Protein AF-A0A6V7JPR5-F1 (afdb_monomer_lite)

InterPro domains:
  IPR010695 Fas apoptotic inhibitory molecule 1 [PF06905] (13-76)
  IPR010695 Fas apoptotic inhibitory molecule 1 [PTHR13088] (11-76)
  IPR038513 FAIM1 domain superfamily [G3DSA:2.40.128.180] (9-77)

Organism: NCBI:txid1563983

Secondary structure (DSSP, 8-state):
-HHHH-S-TTS-SEEEEEEETTEEEEEEEEE-TTT--EEEEETTEEEEEES--S--SEEEEEEETTEEEEEEE----

Foldseek 3Di:
DVVVVPPPPPAAPDWDFDQDPVGTKIWGWHADPVFRWIWIDINNHTQDTDGGDPDNFAWDWGDDPNDIDIDGDDDDD

pLDDT: mean 89.21, std 15.31, range [44.03, 98.06]

Radius of gyration: 13.56 Å; chains: 1; bounding box: 31×30×35 Å

Structure (mmCIF, N/CA/C/O backbone):
data_AF-A0A6V7JPR5-F1
#
_entry.id   AF-A0A6V7JPR5-F1
#
loop_
_atom_site.group_PDB
_atom_site.id
_atom_site.type_symbol
_atom_site.label_atom_id
_atom_site.label_alt_id
_atom_site.label_comp_id
_atom_site.label_asym_id
_atom_site.label_entity_id
_atom_site.label_seq_id
_atom_site.pdbx_PDB_ins_code
_atom_site.Cartn_x
_atom_site.Cartn_y
_atom_site.Cartn_z
_atom_site.occupancy
_atom_site.B_iso_or_equiv
_atom_site.auth_seq_id
_atom_site.auth_comp_id
_atom_site.auth_asym_id
_atom_site.auth_atom_id
_atom_site.pdbx_PDB_model_num
ATOM 1 N N . SER A 1 1 ? 11.861 18.024 -13.354 1.00 47.78 1 SER A N 1
ATOM 2 C CA . SER A 1 1 ? 12.580 19.034 -12.545 1.00 47.78 1 SER A CA 1
ATOM 3 C C . SER A 1 1 ? 13.192 18.337 -11.338 1.00 47.78 1 SER A C 1
ATOM 5 O O . SER A 1 1 ? 12.826 17.197 -11.083 1.00 47.78 1 SER A O 1
ATOM 7 N N . LEU A 1 2 ? 14.103 18.974 -10.594 1.00 44.03 2 LEU A N 1
ATOM 8 C CA . LEU A 1 2 ? 14.600 18.426 -9.317 1.00 44.03 2 LEU A CA 1
ATOM 9 C C . LEU A 1 2 ? 13.447 18.055 -8.354 1.00 44.03 2 LEU A C 1
ATOM 11 O O . LEU A 1 2 ? 13.554 17.076 -7.631 1.00 44.03 2 LEU A O 1
ATOM 15 N N . GLN A 1 3 ? 12.287 18.711 -8.488 1.00 49.62 3 GLN A N 1
ATOM 16 C CA . GLN A 1 3 ? 11.038 18.382 -7.782 1.00 49.62 3 GLN A CA 1
ATOM 17 C C . GLN A 1 3 ? 10.443 17.000 -8.128 1.00 49.62 3 GLN A C 1
ATOM 19 O O . GLN A 1 3 ? 9.700 16.454 -7.328 1.00 49.62 3 GLN A O 1
ATOM 24 N N . ALA A 1 4 ? 10.751 16.420 -9.295 1.00 49.94 4 ALA A N 1
ATOM 25 C CA . ALA A 1 4 ? 10.311 15.068 -9.668 1.00 49.94 4 ALA A CA 1
ATOM 26 C C . ALA A 1 4 ? 11.245 13.973 -9.119 1.00 49.94 4 ALA A C 1
ATOM 28 O O . ALA A 1 4 ? 10.839 12.824 -9.000 1.00 49.94 4 ALA A O 1
ATOM 29 N N . LEU A 1 5 ? 12.492 14.329 -8.786 1.00 47.84 5 LEU A N 1
ATOM 30 C CA . LEU A 1 5 ? 13.458 13.438 -8.131 1.00 47.84 5 LEU A CA 1
ATOM 31 C C . LEU A 1 5 ? 13.303 13.477 -6.596 1.00 47.84 5 LEU A C 1
ATOM 33 O O . LEU A 1 5 ? 13.641 12.517 -5.914 1.00 47.84 5 LEU A O 1
ATOM 37 N N . GLU A 1 6 ? 12.744 14.577 -6.080 1.00 47.25 6 GLU A N 1
ATOM 38 C CA . GLU A 1 6 ? 12.243 14.755 -4.710 1.00 47.25 6 GLU A CA 1
ATOM 39 C C . GLU A 1 6 ? 10.762 14.361 -4.542 1.00 47.25 6 GLU A C 1
ATOM 41 O O . GLU A 1 6 ? 10.201 14.596 -3.471 1.00 47.25 6 GLU A O 1
ATOM 46 N N . MET A 1 7 ? 10.115 13.743 -5.547 1.00 48.34 7 MET A N 1
ATOM 47 C CA . MET A 1 7 ? 8.911 12.940 -5.285 1.00 48.34 7 MET A CA 1
ATOM 48 C C . MET A 1 7 ? 9.365 11.799 -4.383 1.00 48.34 7 MET A C 1
ATOM 50 O O . MET A 1 7 ? 10.101 10.904 -4.793 1.00 48.34 7 MET A O 1
ATOM 54 N N . SER A 1 8 ? 9.110 12.014 -3.101 1.00 52.94 8 SER A N 1
ATOM 55 C CA . SER A 1 8 ? 10.090 11.758 -2.061 1.00 52.94 8 SER A CA 1
ATOM 56 C C . SER A 1 8 ? 10.452 10.284 -1.945 1.00 52.94 8 SER A C 1
ATOM 58 O O . SER A 1 8 ? 9.607 9.411 -2.106 1.00 52.94 8 SER A O 1
ATOM 60 N N . ILE A 1 9 ? 11.686 10.004 -1.524 1.00 54.91 9 ILE A N 1
ATOM 61 C CA . ILE A 1 9 ? 12.137 8.676 -1.064 1.00 54.91 9 ILE A CA 1
ATOM 62 C C . ILE A 1 9 ? 11.166 8.054 -0.020 1.00 54.91 9 ILE A C 1
ATOM 64 O O . ILE A 1 9 ? 11.228 6.856 0.243 1.00 54.91 9 ILE A O 1
ATOM 68 N N . ASN A 1 10 ? 10.238 8.85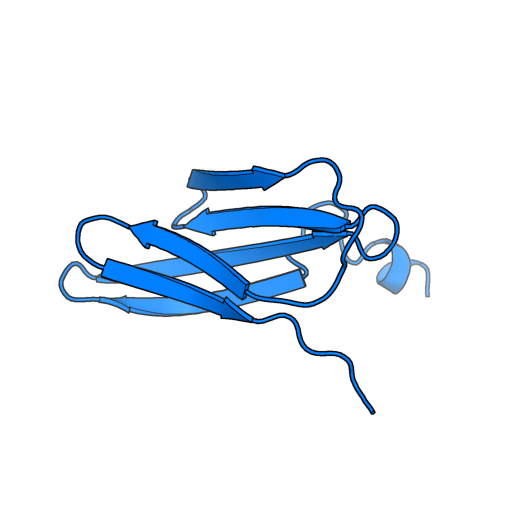0 0.530 1.00 67.44 10 ASN A N 1
ATOM 69 C CA . ASN A 1 10 ? 9.238 8.476 1.522 1.00 67.44 10 ASN A CA 1
ATOM 70 C C . ASN A 1 10 ? 7.772 8.500 1.030 1.00 67.44 10 ASN A C 1
ATOM 72 O O . ASN A 1 10 ? 6.886 8.246 1.846 1.00 67.44 10 ASN A O 1
ATOM 76 N N . GLU A 1 11 ? 7.474 8.812 -0.236 1.00 83.38 11 GLU A N 1
ATOM 77 C CA . GLU A 1 11 ? 6.095 8.807 -0.74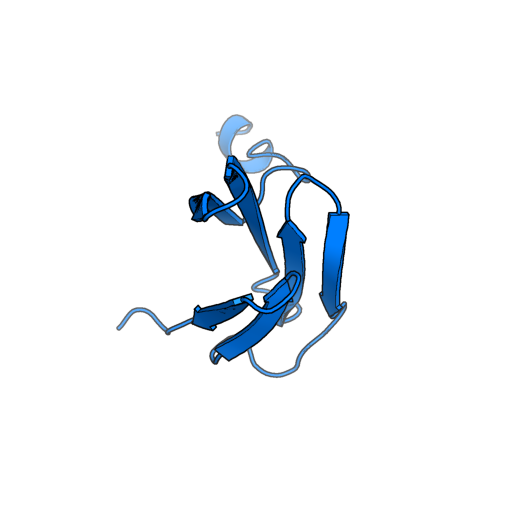4 1.00 83.38 11 GLU A CA 1
ATOM 78 C C . GLU A 1 11 ? 5.759 7.427 -1.328 1.00 83.38 11 GLU A C 1
ATOM 80 O O . GLU A 1 11 ? 6.517 6.902 -2.151 1.00 83.38 11 GLU A O 1
ATOM 85 N N . PRO A 1 12 ? 4.649 6.795 -0.910 1.00 92.88 12 PRO A N 1
ATOM 86 C CA . PRO A 1 12 ? 4.280 5.495 -1.445 1.00 92.88 12 PRO A CA 1
ATOM 87 C C . PRO A 1 12 ? 3.889 5.605 -2.923 1.00 92.88 12 PRO A C 1
ATOM 89 O O . PRO A 1 12 ? 3.256 6.567 -3.349 1.00 92.88 12 PRO A O 1
ATOM 92 N N . THR A 1 13 ? 4.207 4.569 -3.701 1.00 94.69 13 THR A N 1
ATOM 93 C CA . THR A 1 13 ? 3.807 4.444 -5.112 1.00 94.69 13 THR A CA 1
ATOM 94 C C . THR A 1 13 ? 2.292 4.530 -5.287 1.00 94.69 13 THR A C 1
ATOM 96 O O . THR A 1 13 ? 1.810 5.042 -6.295 1.00 94.69 13 THR A O 1
ATOM 99 N N . ALA A 1 14 ? 1.537 4.025 -4.311 1.00 96.00 14 ALA A N 1
ATOM 100 C CA . ALA A 1 14 ? 0.095 4.170 -4.263 1.00 96.00 14 ALA A CA 1
ATOM 101 C C . ALA A 1 14 ? -0.406 4.295 -2.822 1.00 96.00 14 ALA A C 1
ATOM 103 O O . ALA A 1 14 ? 0.154 3.709 -1.891 1.00 96.00 14 ALA A O 1
ATOM 104 N N . LYS A 1 15 ? -1.487 5.058 -2.652 1.00 97.19 15 LYS A N 1
ATOM 105 C CA . LYS A 1 15 ? -2.128 5.316 -1.366 1.00 97.19 15 LYS A CA 1
ATOM 106 C C . LYS A 1 15 ? -3.641 5.319 -1.525 1.00 97.19 15 LYS A C 1
ATOM 108 O O . LYS A 1 15 ? -4.167 5.967 -2.427 1.00 97.19 15 LYS A O 1
ATOM 113 N N . TRP A 1 16 ? -4.333 4.638 -0.621 1.00 97.75 16 TRP A N 1
ATOM 114 C CA . TRP A 1 16 ? -5.790 4.565 -0.586 1.00 97.75 16 TRP A CA 1
ATOM 115 C C . TRP A 1 16 ? -6.307 4.818 0.826 1.00 97.75 16 TRP A C 1
ATOM 117 O O . TRP A 1 16 ? -5.665 4.446 1.807 1.00 97.75 16 TRP A O 1
ATOM 127 N N . VAL A 1 17 ? -7.492 5.418 0.921 1.00 97.81 17 VAL A N 1
ATOM 128 C CA . VAL A 1 17 ? -8.277 5.461 2.159 1.00 97.81 17 VAL A CA 1
ATOM 129 C C . VAL A 1 17 ? -9.431 4.486 1.992 1.00 97.81 17 VAL A C 1
ATOM 131 O O . VAL A 1 17 ? -10.252 4.652 1.090 1.00 97.81 17 VAL A O 1
ATOM 134 N N . VAL A 1 18 ? -9.469 3.455 2.829 1.00 97.19 18 VAL A N 1
ATOM 135 C CA . VAL A 1 18 ? -10.447 2.369 2.745 1.00 97.19 18 VAL A CA 1
ATOM 136 C C . VAL A 1 18 ? -11.338 2.398 3.990 1.00 97.19 18 VAL A C 1
ATOM 138 O O . VAL A 1 18 ? -10.822 2.215 5.092 1.00 97.19 18 VAL A O 1
ATOM 141 N N . PRO A 1 19 ? -12.656 2.626 3.848 1.00 97.06 19 PRO A N 1
ATOM 142 C CA . PRO A 1 19 ? -13.593 2.507 4.959 1.00 97.06 19 PRO A CA 1
ATOM 143 C C . PRO A 1 19 ? -13.864 1.031 5.282 1.00 97.06 19 PRO A C 1
ATOM 145 O O . PRO A 1 19 ? -14.307 0.273 4.417 1.00 97.06 19 PRO A O 1
ATOM 148 N N . LEU A 1 20 ? -13.625 0.637 6.531 1.00 96.06 20 LEU A N 1
ATOM 149 C CA . LEU A 1 20 ? -13.966 -0.662 7.115 1.00 96.06 20 LEU A CA 1
ATOM 150 C C . LEU A 1 20 ? -14.948 -0.482 8.284 1.00 96.06 20 LEU A C 1
ATOM 152 O O . LEU A 1 20 ? -15.355 0.632 8.617 1.00 96.06 20 LEU A O 1
ATOM 156 N N . SER A 1 21 ? -15.356 -1.589 8.909 1.00 95.25 21 SER A N 1
ATOM 157 C CA . SER A 1 21 ? -16.302 -1.576 10.034 1.00 95.25 21 SER A CA 1
ATOM 158 C C . SER A 1 21 ? -15.797 -0.823 11.268 1.00 95.25 21 SER A C 1
ATOM 160 O O . SER A 1 21 ? -16.607 -0.330 12.047 1.00 95.25 21 SER A O 1
ATOM 162 N N . ASP A 1 22 ? -14.482 -0.752 11.459 1.00 95.31 22 ASP A N 1
ATOM 163 C CA . ASP A 1 22 ? -13.799 -0.107 12.582 1.00 95.31 22 ASP A CA 1
ATOM 164 C C . ASP A 1 22 ? -13.290 1.308 12.267 1.00 95.31 22 ASP A C 1
ATOM 166 O O . ASP A 1 22 ? -12.835 2.012 13.170 1.00 95.31 22 ASP A O 1
ATOM 170 N N . GLY A 1 23 ? -13.440 1.771 11.024 1.00 97.00 23 GLY A N 1
ATOM 171 C CA . GLY A 1 23 ? -13.109 3.133 10.625 1.00 97.00 23 GLY A CA 1
ATOM 172 C C . GLY A 1 23 ? -12.434 3.225 9.263 1.00 97.00 23 GLY A C 1
ATOM 173 O O . GLY A 1 23 ? -12.417 2.285 8.472 1.00 97.00 23 GLY A O 1
ATOM 174 N N . ASN A 1 24 ? -11.897 4.408 8.971 1.00 98.00 24 ASN A N 1
ATOM 175 C CA . ASN A 1 24 ? -11.122 4.639 7.759 1.00 98.00 24 ASN A CA 1
ATOM 176 C C . ASN A 1 24 ? -9.665 4.251 7.998 1.00 98.00 24 ASN A C 1
ATOM 178 O O . ASN A 1 24 ? -9.028 4.808 8.891 1.00 98.00 24 ASN A O 1
ATOM 182 N N . HIS A 1 25 ? -9.135 3.387 7.138 1.00 98.00 25 HIS A N 1
ATOM 183 C CA . HIS A 1 25 ? -7.744 2.950 7.180 1.00 98.00 25 HIS A CA 1
ATOM 184 C C . HIS A 1 25 ? -6.968 3.479 5.987 1.00 98.00 25 HIS A C 1
ATOM 186 O O . HIS A 1 25 ? -7.480 3.557 4.865 1.00 98.00 25 HIS A O 1
ATOM 192 N N . VAL A 1 26 ? -5.710 3.828 6.223 1.00 98.06 26 VAL A N 1
ATOM 193 C CA . VAL A 1 26 ? -4.801 4.301 5.183 1.00 98.06 26 VAL A CA 1
ATOM 194 C C . VAL A 1 26 ? -3.930 3.141 4.726 1.00 98.06 26 VAL A C 1
ATOM 196 O O . VAL A 1 26 ? -3.079 2.673 5.478 1.00 98.06 26 VAL A O 1
ATOM 199 N N . VAL A 1 27 ? -4.122 2.699 3.484 1.00 97.94 27 VAL A N 1
ATOM 200 C CA . VAL A 1 27 ? -3.324 1.643 2.853 1.00 97.94 27 VAL A CA 1
ATOM 201 C C . VAL A 1 27 ? -2.279 2.284 1.950 1.00 97.94 27 VAL A C 1
ATOM 203 O O . VAL A 1 27 ? -2.617 3.070 1.066 1.00 97.94 27 VAL A O 1
ATOM 206 N N . GLU A 1 28 ? -1.014 1.934 2.149 1.00 98.00 28 GLU A N 1
ATOM 207 C CA . GLU A 1 28 ? 0.122 2.445 1.381 1.00 98.00 28 GLU A CA 1
ATOM 208 C C . GLU A 1 28 ? 0.894 1.285 0.754 1.00 98.00 28 GLU A C 1
ATOM 210 O O . GLU A 1 28 ? 1.145 0.265 1.401 1.00 98.00 28 GLU A O 1
ATOM 215 N N . PHE A 1 29 ? 1.285 1.453 -0.508 1.00 97.31 29 PHE A N 1
ATOM 216 C CA . PHE A 1 29 ? 2.074 0.486 -1.258 1.00 97.31 29 PHE A CA 1
ATOM 217 C C . PHE A 1 29 ? 3.295 1.154 -1.886 1.00 97.31 29 PHE A C 1
ATOM 219 O O . PHE A 1 29 ? 3.167 2.116 -2.640 1.00 97.31 29 PHE A O 1
ATOM 226 N N . GLU A 1 30 ? 4.480 0.621 -1.601 1.00 96.19 30 GLU A N 1
ATOM 227 C CA . GLU A 1 30 ? 5.734 0.986 -2.262 1.00 96.19 30 GLU A CA 1
ATOM 228 C C . GLU A 1 30 ? 6.120 -0.123 -3.241 1.00 96.19 30 GLU A C 1
ATOM 230 O O . GLU A 1 30 ? 6.190 -1.292 -2.848 1.00 96.19 30 GLU A O 1
AT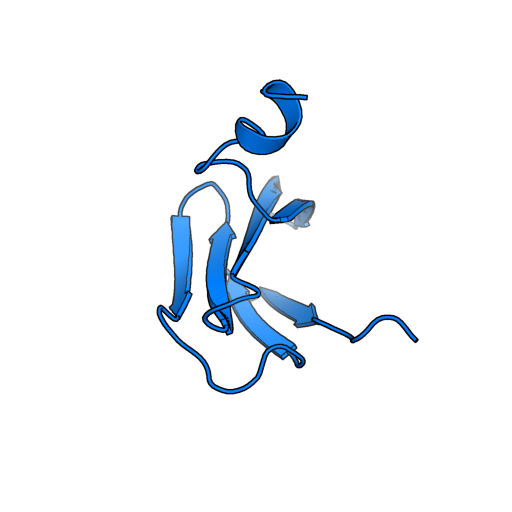OM 235 N N . HIS A 1 31 ? 6.425 0.237 -4.488 1.00 94.50 31 HIS A N 1
ATOM 236 C CA . HIS A 1 31 ? 6.897 -0.697 -5.505 1.00 94.50 31 HIS A CA 1
ATOM 237 C C . HIS A 1 31 ? 8.201 -0.219 -6.150 1.00 94.50 31 HIS A C 1
ATOM 239 O O . HIS A 1 31 ? 8.229 0.739 -6.920 1.00 94.50 31 HIS A O 1
ATOM 245 N N . GLY A 1 32 ? 9.297 -0.918 -5.855 1.00 93.00 32 GLY A N 1
ATOM 246 C CA . GLY A 1 32 ? 10.585 -0.690 -6.498 1.00 93.00 32 GLY A CA 1
ATOM 247 C C . GLY A 1 32 ? 10.633 -1.371 -7.860 1.00 93.00 32 GLY A C 1
ATOM 248 O O . GLY A 1 32 ? 10.829 -2.580 -7.935 1.00 93.00 32 GLY A O 1
ATOM 249 N N . THR A 1 33 ? 10.516 -0.606 -8.942 1.00 89.75 33 THR A N 1
ATOM 250 C CA . THR A 1 33 ? 10.504 -1.139 -10.318 1.00 89.75 33 THR A CA 1
ATOM 251 C C . THR A 1 33 ? 11.851 -1.714 -10.773 1.00 89.75 33 THR A C 1
ATOM 253 O O . THR A 1 33 ? 11.880 -2.547 -11.671 1.00 89.75 33 THR A O 1
ATOM 256 N N . ALA A 1 34 ? 12.963 -1.326 -10.137 1.00 89.44 34 ALA A N 1
ATOM 257 C CA . ALA A 1 34 ? 14.294 -1.867 -10.435 1.00 89.44 34 ALA A CA 1
ATOM 258 C C . ALA A 1 34 ? 14.616 -3.170 -9.678 1.00 89.44 34 ALA A C 1
ATOM 260 O O . ALA A 1 34 ? 15.342 -4.019 -10.187 1.00 89.44 34 ALA A O 1
ATOM 261 N N . THR A 1 35 ? 14.100 -3.333 -8.457 1.00 92.00 35 THR A N 1
ATOM 262 C CA . THR A 1 35 ? 14.442 -4.456 -7.560 1.00 92.00 35 THR A CA 1
ATOM 263 C C . THR A 1 35 ? 13.291 -5.434 -7.343 1.00 92.00 35 THR A C 1
ATOM 265 O O . THR A 1 35 ? 13.474 -6.466 -6.701 1.00 92.00 35 THR A O 1
ATOM 268 N N . GLY A 1 36 ? 12.087 -5.087 -7.798 1.00 93.00 36 GLY A N 1
ATOM 269 C CA . GLY A 1 36 ? 10.854 -5.765 -7.415 1.00 93.00 36 GLY A CA 1
ATOM 270 C C . GLY A 1 36 ? 10.479 -5.575 -5.944 1.00 93.00 36 GLY A C 1
ATOM 271 O O . GLY A 1 36 ? 9.611 -6.295 -5.457 1.00 93.00 36 GLY A O 1
ATOM 272 N N . ARG A 1 37 ? 11.108 -4.631 -5.223 1.00 95.06 37 ARG A N 1
ATOM 273 C CA . ARG A 1 37 ? 10.793 -4.340 -3.815 1.00 95.06 37 ARG A CA 1
ATOM 274 C C . ARG A 1 37 ? 9.304 -4.041 -3.662 1.00 95.06 37 ARG A C 1
ATOM 276 O O . ARG A 1 37 ? 8.726 -3.317 -4.474 1.00 95.06 37 ARG A O 1
ATOM 283 N N . ARG A 1 38 ? 8.690 -4.586 -2.615 1.00 96.69 38 ARG A N 1
ATOM 284 C CA . ARG A 1 38 ? 7.289 -4.340 -2.257 1.00 96.69 38 ARG A CA 1
ATOM 285 C C . ARG A 1 38 ? 7.174 -4.078 -0.767 1.00 96.69 38 ARG A C 1
ATOM 287 O O . ARG A 1 38 ? 7.635 -4.891 0.035 1.00 96.69 38 ARG A O 1
ATOM 294 N N . VAL A 1 39 ? 6.537 -2.977 -0.393 1.00 97.31 39 VAL A N 1
ATOM 295 C CA . VAL A 1 39 ? 6.173 -2.701 1.002 1.00 97.31 39 VAL A CA 1
ATOM 296 C C . VAL A 1 39 ? 4.700 -2.352 1.059 1.00 97.31 39 VAL A C 1
ATOM 298 O O . VAL A 1 39 ? 4.247 -1.504 0.300 1.00 97.31 39 VAL A O 1
ATOM 301 N N . VAL A 1 40 ? 3.961 -3.003 1.954 1.00 97.94 40 VAL A N 1
ATOM 302 C CA . VAL A 1 40 ? 2.561 -2.670 2.239 1.00 97.94 40 VAL A CA 1
ATOM 303 C C . VAL A 1 40 ? 2.467 -2.199 3.679 1.00 97.94 40 VAL A C 1
ATOM 305 O O . VAL A 1 40 ? 2.886 -2.922 4.590 1.00 97.94 40 VAL A O 1
ATOM 308 N N . LYS A 1 41 ? 1.895 -1.014 3.884 1.00 97.94 41 LYS A N 1
ATOM 309 C CA . LYS A 1 41 ? 1.579 -0.472 5.207 1.00 97.94 41 LYS A CA 1
ATOM 310 C C . LYS A 1 41 ? 0.083 -0.226 5.320 1.00 97.94 41 LYS A C 1
ATOM 312 O O . LYS A 1 41 ? -0.546 0.205 4.358 1.00 97.94 41 LYS A O 1
ATOM 317 N N . ILE A 1 42 ? -0.466 -0.482 6.501 1.00 97.56 42 ILE A N 1
ATOM 318 C CA . ILE A 1 42 ? -1.817 -0.057 6.871 1.00 97.56 42 ILE A CA 1
ATOM 319 C C . ILE A 1 42 ? -1.702 0.740 8.165 1.00 97.56 42 ILE A C 1
ATOM 321 O O . ILE A 1 42 ? -1.086 0.271 9.123 1.00 97.56 42 ILE A O 1
ATOM 325 N N . ASP A 1 43 ? -2.200 1.975 8.149 1.00 96.81 43 ASP A N 1
ATOM 326 C CA . ASP A 1 43 ? -2.079 2.958 9.236 1.00 96.81 43 ASP A CA 1
ATOM 327 C C . ASP A 1 43 ? -0.631 3.148 9.715 1.00 96.81 43 ASP A C 1
ATOM 329 O O . ASP A 1 43 ? -0.326 3.190 10.906 1.00 96.81 43 ASP A O 1
ATOM 333 N N . GLY A 1 44 ? 0.301 3.194 8.760 1.00 96.25 44 GLY A N 1
ATOM 334 C CA . GLY A 1 44 ? 1.737 3.323 9.019 1.00 96.25 44 GLY A CA 1
ATOM 335 C C . GLY A 1 44 ? 2.426 2.042 9.511 1.00 96.2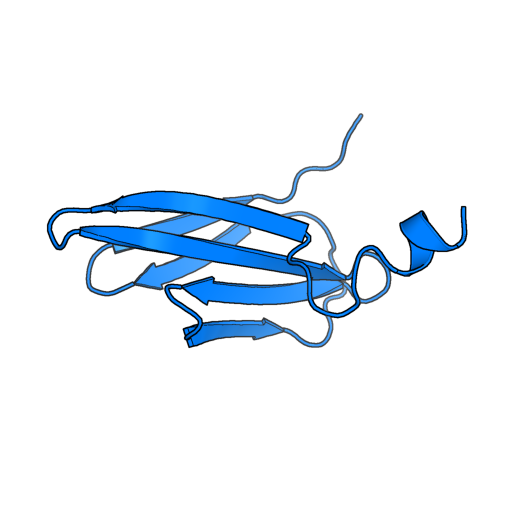5 44 GLY A C 1
ATOM 336 O O . GLY A 1 44 ? 3.656 2.006 9.571 1.00 96.25 44 GLY A O 1
ATOM 337 N N . LYS A 1 45 ? 1.688 0.964 9.810 1.00 96.62 45 LYS A N 1
ATOM 338 C CA . LYS A 1 45 ? 2.261 -0.329 10.205 1.00 96.62 45 LYS A CA 1
ATOM 339 C C . LYS A 1 45 ? 2.574 -1.183 8.982 1.00 96.62 45 LYS A C 1
ATOM 341 O O . LYS A 1 45 ? 1.677 -1.560 8.233 1.00 96.62 45 LYS A O 1
ATOM 346 N N . THR A 1 46 ? 3.839 -1.564 8.826 1.00 97.31 46 THR A N 1
ATOM 347 C CA . THR A 1 46 ? 4.272 -2.497 7.778 1.00 97.31 46 THR A CA 1
ATOM 348 C C . THR A 1 46 ? 3.702 -3.895 8.012 1.00 97.31 46 THR A C 1
ATOM 350 O O . THR A 1 46 ? 3.942 -4.506 9.053 1.00 97.31 46 THR A O 1
ATOM 353 N N . LEU A 1 47 ? 2.974 -4.412 7.022 1.00 97.12 47 LEU A N 1
ATOM 354 C CA . LEU A 1 47 ? 2.437 -5.777 7.005 1.00 97.12 47 LEU A CA 1
ATOM 355 C C . LEU A 1 47 ? 3.193 -6.681 6.029 1.00 97.12 47 LEU A C 1
ATOM 357 O O . LEU A 1 47 ? 3.309 -7.882 6.257 1.00 97.12 47 LEU A O 1
ATOM 361 N N . VAL A 1 48 ? 3.733 -6.103 4.955 1.00 97.19 48 VAL A N 1
ATOM 362 C CA . VAL A 1 48 ? 4.558 -6.804 3.970 1.00 97.19 48 VAL A CA 1
ATOM 363 C C . VAL A 1 48 ? 5.817 -5.993 3.724 1.00 97.19 48 VAL A C 1
ATOM 365 O O . VAL A 1 48 ? 5.738 -4.789 3.496 1.00 97.19 48 VAL A O 1
ATOM 368 N N . HIS A 1 49 ? 6.968 -6.662 3.717 1.00 96.94 49 HIS A N 1
ATOM 369 C CA . HIS A 1 49 ? 8.237 -6.092 3.273 1.00 96.94 49 HIS A CA 1
ATOM 370 C C . HIS A 1 49 ? 9.019 -7.155 2.500 1.00 96.94 49 HIS A C 1
ATOM 372 O O . HIS A 1 49 ? 9.526 -8.124 3.065 1.00 96.94 49 HIS A O 1
ATOM 378 N N . ARG A 1 50 ? 9.085 -6.988 1.180 1.00 95.75 50 ARG A N 1
ATOM 379 C CA . ARG A 1 50 ? 9.906 -7.778 0.260 1.00 95.75 50 ARG A CA 1
ATOM 380 C C . ARG A 1 50 ? 11.005 -6.874 -0.262 1.00 95.75 50 ARG A C 1
ATOM 382 O O . ARG A 1 50 ? 10.711 -5.940 -0.996 1.00 95.75 50 ARG A O 1
ATOM 389 N N . GLU A 1 51 ? 12.249 -7.132 0.119 1.00 94.06 51 GLU A N 1
ATOM 390 C CA . GLU A 1 51 ? 13.360 -6.262 -0.287 1.00 94.06 51 GLU A CA 1
ATOM 391 C C . GLU A 1 51 ? 13.757 -6.461 -1.756 1.00 94.06 51 GLU A C 1
ATOM 393 O O . GLU A 1 51 ? 14.159 -5.520 -2.434 1.00 94.06 51 GLU A O 1
ATOM 398 N N . TRP A 1 52 ? 13.587 -7.678 -2.273 1.00 93.81 52 TRP A N 1
ATOM 399 C CA . TRP A 1 52 ? 13.898 -8.007 -3.656 1.00 93.81 52 TRP A CA 1
ATOM 400 C C . TRP A 1 52 ? 12.949 -9.076 -4.191 1.00 93.81 52 TRP A C 1
ATOM 402 O O . TRP A 1 52 ? 12.614 -10.034 -3.487 1.00 93.81 52 TRP A O 1
ATOM 412 N N . MET A 1 53 ? 12.535 -8.923 -5.447 1.00 92.94 53 MET A N 1
ATOM 413 C CA . MET A 1 53 ? 11.739 -9.904 -6.175 1.00 92.94 53 MET A CA 1
ATOM 414 C C . MET A 1 53 ? 12.170 -9.950 -7.640 1.00 92.94 53 MET A C 1
ATOM 416 O O . MET A 1 53 ? 12.340 -8.923 -8.286 1.00 92.94 53 MET A O 1
ATOM 420 N N . PHE A 1 54 ? 12.252 -11.159 -8.197 1.00 87.06 54 PHE A N 1
ATOM 421 C CA . PHE A 1 54 ? 12.554 -11.347 -9.620 1.00 87.06 54 PHE A CA 1
ATOM 422 C C . PHE A 1 54 ? 11.415 -10.876 -10.546 1.00 87.06 54 PHE A C 1
ATOM 424 O O . PHE A 1 54 ? 11.648 -10.519 -11.696 1.00 87.06 54 PHE A O 1
ATOM 431 N N . ARG A 1 55 ? 10.165 -10.903 -10.063 1.00 90.31 55 ARG A N 1
ATOM 432 C CA . ARG A 1 55 ? 8.966 -10.529 -10.828 1.00 90.31 55 ARG A CA 1
ATOM 433 C C . ARG A 1 55 ? 8.421 -9.188 -10.348 1.00 90.31 55 ARG A C 1
ATOM 435 O O . ARG A 1 55 ? 8.268 -8.994 -9.147 1.00 90.31 55 ARG A O 1
ATOM 442 N N . LEU A 1 56 ? 8.081 -8.308 -11.292 1.00 92.06 56 LEU A N 1
ATOM 443 C CA . LEU A 1 56 ? 7.489 -6.995 -11.000 1.00 92.06 56 LEU A CA 1
ATOM 444 C C . LEU A 1 56 ? 5.953 -7.049 -10.923 1.00 92.06 56 LEU A C 1
ATOM 446 O O . LEU A 1 56 ? 5.348 -6.434 -10.046 1.00 92.06 56 LEU A O 1
ATOM 450 N N . VAL A 1 57 ? 5.330 -7.850 -11.789 1.00 94.94 57 VAL A N 1
ATOM 451 C CA . VAL A 1 57 ? 3.870 -7.990 -11.903 1.00 94.94 57 VAL A CA 1
ATOM 452 C C . VAL A 1 57 ? 3.320 -9.130 -11.043 1.00 94.94 57 VAL A C 1
ATOM 454 O O . VAL A 1 57 ? 4.029 -10.089 -10.726 1.00 94.94 57 VAL A O 1
ATOM 457 N N . GLY A 1 58 ? 2.039 -9.034 -10.694 1.00 95.12 58 GLY A N 1
ATOM 458 C CA . GLY A 1 58 ? 1.293 -10.025 -9.919 1.00 95.12 58 GLY A CA 1
ATOM 459 C C . GLY A 1 58 ? 0.727 -9.473 -8.613 1.00 95.12 58 GLY A C 1
ATOM 460 O O . GLY A 1 58 ? 0.922 -8.303 -8.277 1.00 95.12 58 GLY A O 1
ATOM 461 N N . ASP A 1 59 ? 0.060 -10.350 -7.870 1.00 96.69 59 ASP A N 1
ATOM 462 C CA . ASP A 1 59 ? -0.723 -9.997 -6.686 1.00 96.69 59 ASP A CA 1
ATOM 463 C C . ASP A 1 59 ? 0.138 -9.973 -5.412 1.00 96.69 59 ASP A C 1
ATOM 465 O O . ASP A 1 59 ? 0.989 -10.837 -5.200 1.00 96.69 59 ASP A O 1
ATOM 469 N N . GLU A 1 60 ? -0.105 -8.994 -4.547 1.00 96.62 60 GLU A N 1
ATOM 470 C CA . GLU A 1 60 ? 0.311 -8.988 -3.147 1.00 96.62 60 GLU A CA 1
ATOM 471 C C . GLU A 1 60 ? -0.939 -9.161 -2.279 1.00 96.62 60 GLU A C 1
ATOM 473 O O . GLU A 1 60 ? -1.842 -8.321 -2.291 1.00 96.62 60 GLU A O 1
ATOM 478 N N . VAL A 1 61 ? -1.016 -10.275 -1.551 1.00 96.56 61 VAL A N 1
ATOM 479 C CA . VAL A 1 61 ? -2.161 -10.603 -0.692 1.00 96.56 61 VAL A CA 1
ATOM 480 C C . VAL A 1 61 ? -1.777 -10.346 0.758 1.00 96.56 61 VAL A C 1
ATOM 482 O O . VAL A 1 61 ? -0.774 -10.875 1.234 1.00 96.56 61 VAL A O 1
ATOM 485 N N . VAL A 1 62 ? -2.584 -9.564 1.473 1.00 95.62 62 VAL A N 1
ATOM 486 C CA . VAL A 1 62 ? -2.334 -9.207 2.875 1.00 95.62 62 VAL A CA 1
ATOM 487 C C . VAL A 1 62 ? -3.615 -9.297 3.700 1.00 95.62 62 VAL A C 1
ATOM 489 O O . VAL A 1 62 ? -4.708 -9.013 3.210 1.00 95.62 62 VAL A O 1
ATOM 492 N N . MET A 1 63 ? -3.473 -9.711 4.957 1.00 96.19 63 MET A N 1
ATOM 493 C CA . MET A 1 63 ? -4.558 -9.741 5.938 1.00 96.19 63 MET A CA 1
ATOM 494 C C . MET A 1 63 ? -4.426 -8.560 6.899 1.00 96.19 6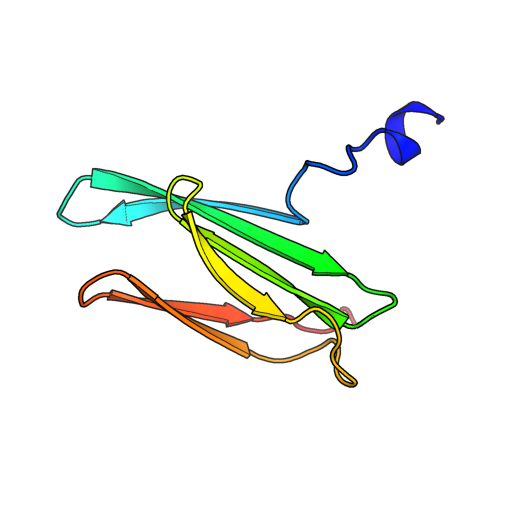3 MET A C 1
ATOM 496 O O . MET A 1 63 ? -3.332 -8.282 7.394 1.00 96.19 63 MET A O 1
ATOM 500 N N . PHE A 1 64 ? -5.543 -7.904 7.193 1.00 95.12 64 PHE A N 1
ATOM 501 C CA . PHE A 1 64 ? -5.662 -6.869 8.215 1.00 95.12 64 PHE A CA 1
ATOM 502 C C . PHE A 1 64 ? -6.889 -7.172 9.075 1.00 95.12 64 PHE A C 1
ATOM 504 O O . PHE A 1 64 ? -8.026 -7.051 8.615 1.00 95.12 64 PHE A O 1
ATOM 511 N N . GLY A 1 65 ? -6.647 -7.674 10.289 1.00 92.94 65 GLY A N 1
ATOM 512 C CA . GLY A 1 65 ? -7.684 -8.370 11.053 1.00 92.94 65 GLY A CA 1
ATOM 513 C C . GLY A 1 65 ? -8.242 -9.544 10.242 1.00 92.94 65 GLY A C 1
ATOM 514 O O . GLY A 1 65 ? -7.476 -10.327 9.676 1.00 92.94 65 GLY A O 1
ATOM 515 N N . ASP A 1 66 ? -9.567 -9.601 10.120 1.00 94.38 66 ASP A N 1
ATOM 516 C CA . ASP A 1 66 ? -10.280 -10.611 9.325 1.00 94.38 66 ASP A CA 1
ATOM 517 C C . ASP A 1 66 ? -10.513 -10.185 7.861 1.00 94.38 66 ASP A C 1
ATOM 519 O O . ASP A 1 66 ? -11.102 -10.925 7.070 1.00 94.38 66 ASP A O 1
ATOM 523 N N . THR A 1 67 ? -10.034 -9.000 7.465 1.00 95.56 67 THR A N 1
ATOM 524 C CA . THR A 1 67 ? -10.209 -8.472 6.107 1.00 95.56 67 THR A CA 1
ATOM 525 C C . THR A 1 67 ? -9.014 -8.823 5.225 1.00 95.56 67 THR A C 1
ATOM 527 O O . THR A 1 67 ? -7.860 -8.568 5.574 1.00 95.56 67 THR A O 1
ATOM 530 N N . LYS A 1 68 ? -9.290 -9.378 4.039 1.00 96.06 68 LYS A N 1
ATOM 531 C CA . LYS A 1 68 ? -8.280 -9.679 3.017 1.00 96.06 68 LYS A CA 1
ATOM 532 C C . LYS A 1 68 ? -8.184 -8.550 1.998 1.00 96.06 68 LYS A C 1
ATOM 534 O O . LYS A 1 68 ? -9.163 -8.244 1.321 1.00 96.06 68 LYS A O 1
ATOM 539 N N . PHE A 1 69 ? -6.980 -8.034 1.807 1.00 96.69 69 PHE A N 1
ATOM 540 C CA . PHE A 1 69 ? -6.637 -7.100 0.742 1.00 96.69 69 PHE A CA 1
ATOM 541 C C . PHE A 1 69 ? -5.822 -7.807 -0.340 1.00 96.69 69 PHE A C 1
ATOM 543 O O . PHE A 1 69 ? -4.993 -8.675 -0.053 1.00 96.69 69 PHE A O 1
ATOM 550 N N . VAL A 1 70 ? -6.056 -7.417 -1.592 1.00 97.69 70 VAL A N 1
ATOM 551 C CA . VAL A 1 70 ? -5.270 -7.860 -2.746 1.00 97.69 70 VAL A CA 1
ATOM 552 C C . VAL A 1 70 ? -4.848 -6.625 -3.526 1.00 97.69 70 VAL A C 1
ATOM 554 O O . VAL A 1 70 ? -5.695 -5.903 -4.047 1.00 97.69 70 VAL A O 1
ATOM 557 N N . ILE A 1 71 ? -3.542 -6.387 -3.599 1.00 97.38 71 ILE A N 1
ATOM 558 C CA . ILE A 1 71 ? -2.947 -5.321 -4.406 1.00 97.38 71 ILE A CA 1
ATOM 559 C C . ILE A 1 71 ? -2.383 -5.976 -5.660 1.00 97.38 71 ILE A C 1
ATOM 561 O O . ILE A 1 71 ? -1.492 -6.818 -5.570 1.00 97.38 71 ILE A O 1
ATOM 565 N N . ARG A 1 72 ? -2.905 -5.610 -6.829 1.00 97.00 72 ARG A N 1
ATOM 566 C CA . ARG A 1 72 ? -2.454 -6.155 -8.111 1.00 97.00 72 ARG A CA 1
ATOM 567 C C . ARG A 1 72 ? -1.550 -5.164 -8.826 1.00 97.00 72 ARG A C 1
ATOM 569 O O . ARG A 1 72 ? -1.902 -3.996 -8.968 1.00 97.00 72 ARG A O 1
ATOM 576 N N . VAL A 1 73 ? -0.401 -5.652 -9.287 1.00 95.88 73 VAL A N 1
ATOM 577 C CA . VAL A 1 73 ? 0.496 -4.912 -10.179 1.00 95.88 73 VAL A CA 1
ATOM 578 C C . VAL A 1 73 ? 0.400 -5.523 -11.569 1.00 95.88 73 VAL A C 1
ATOM 580 O O . VAL A 1 73 ? 0.891 -6.633 -11.785 1.00 95.88 73 VAL A O 1
ATOM 583 N N . ASP A 1 74 ? -0.211 -4.790 -12.494 1.00 94.69 74 ASP A N 1
ATOM 584 C CA . ASP A 1 74 ? -0.354 -5.181 -13.896 1.00 94.69 74 ASP A CA 1
ATOM 585 C C . ASP A 1 74 ? 0.605 -4.373 -14.788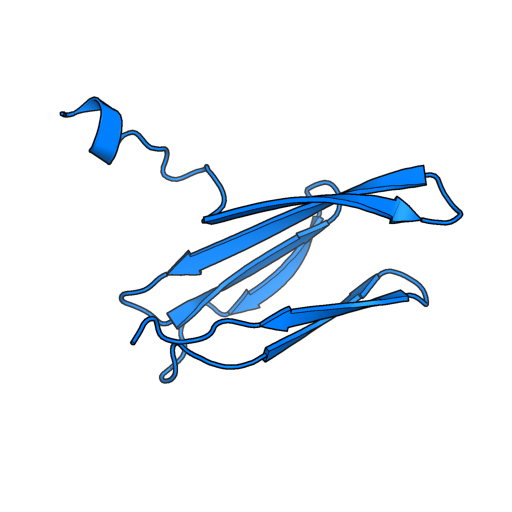 1.00 94.69 74 ASP A C 1
ATOM 587 O O . ASP A 1 74 ? 0.897 -3.210 -14.487 1.00 94.69 74 ASP A O 1
ATOM 591 N N . PRO A 1 75 ? 1.123 -4.960 -15.882 1.00 91.56 75 PRO A N 1
ATOM 592 C CA . PRO A 1 75 ? 1.877 -4.207 -16.873 1.00 91.56 75 PRO A CA 1
ATOM 593 C C . PRO A 1 75 ? 0.936 -3.283 -17.655 1.00 91.56 75 PRO A C 1
ATOM 595 O O . PRO A 1 75 ? -0.197 -3.652 -17.967 1.00 91.56 75 PRO A O 1
ATOM 598 N N . ILE A 1 76 ? 1.421 -2.095 -18.009 1.00 85.69 76 ILE A N 1
ATOM 599 C CA . ILE A 1 76 ? 0.719 -1.221 -18.953 1.00 85.69 76 ILE A CA 1
ATOM 600 C C . ILE A 1 76 ? 1.038 -1.728 -20.375 1.00 85.69 76 ILE A C 1
ATOM 602 O O . ILE A 1 76 ? 2.218 -1.973 -20.642 1.00 85.69 76 ILE A O 1
ATOM 606 N N . PRO A 1 77 ? 0.030 -1.937 -21.245 1.00 77.50 77 PRO A N 1
ATOM 607 C CA . PRO A 1 77 ? 0.227 -2.343 -22.639 1.00 77.50 77 PRO A CA 1
ATOM 608 C C . PRO A 1 77 ? 1.053 -1.359 -23.472 1.00 77.50 77 PRO A C 1
ATOM 610 O O . PRO A 1 77 ? 0.973 -0.138 -23.204 1.00 77.50 77 PRO A O 1
#

Sequence (77 aa):
SLQALEMSINEPTAKWVVPLSDGNHVVEFEHGTATGRRVVKIDGKTLVHREWMFRLVGDEVVMFGDTKFVIRVDPIP